Protein AF-Q3E7A8-F1 (afdb_monomer)

Organism: Saccharomyces cerevisiae (strain ATCC 204508 / S288c) (NCBI:txid559292)

Secondary structure (DSSP, 8-state):
-----S---B-TTT-PBPEEEEEETTEEEEE---TTT-TTTTSS-GGGG-EE--HHHHHHHHHHHHHHHT--

GO terms:
  GO:0005634 nucleus (C, HDA)
  GO:0005737 cytoplasm (C, HDA)

Nearest PDB structures (foldseek):
  8hl5-assembly1_S27A  TM=3.865E-01  e=2.863E+00  Sulfolobus acidocaldarius DSM 639
  7ut1-assembly1_g  TM=3.139E-01  e=3.996E+00  Mouse mammary tumor virus
  7aoh-assembly1_I  TM=2.575E-01  e=6.815E+00  Vaccinia virus GLV-1h68

Radius of gyration: 14.22 Å; Cα contacts (8 Å, |Δi|>4): 70; chains: 1; bounding box: 30×40×35 Å

Foldseek 3Di:
DPPPDPPPQADPQPRAGWDWADDDVQWTATAHPDPPRGPPVVDPPRVVRIDGHDPVRVVVVVVV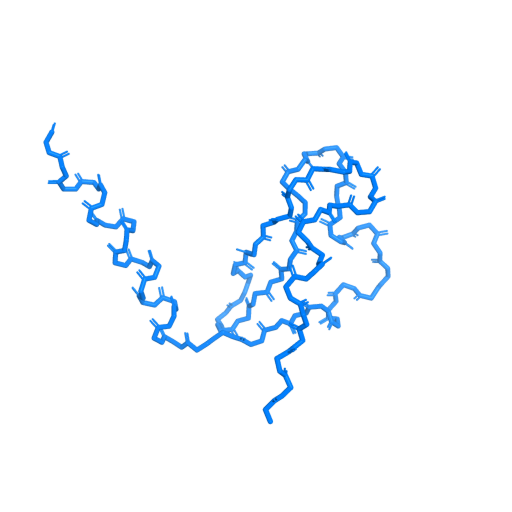VVVVVPPD

Solvent-accessible surface area (backbone atoms only — not comparable to full-atom values): 4521 Å² total; per-residue (Å²): 133,85,80,71,73,84,77,70,49,49,30,93,86,76,64,46,66,42,43,81,41,78,79,51,94,50,28,25,33,67,28,40,79,50,90,85,68,44,40,47,74,77,48,93,67,46,75,78,53,54,38,81,44,57,68,66,59,54,49,53,54,53,49,53,62,51,59,64,67,70,60,130

pLDDT: mean 83.09, std 14.51, range [39.31, 93.19]

Sequence (72 aa):
MSDKPDSQVFCPNCNERLQKCLVQQNYAIIICPSLVCGYPFNQREVLENLTYVDDNDVLKVAKKRLSSRSKP

Structure (mmCIF, N/CA/C/O backbone):
data_AF-Q3E7A8-F1
#
_entry.id   AF-Q3E7A8-F1
#
loop_
_atom_site.group_PDB
_atom_site.id
_atom_site.type_symbol
_atom_site.label_atom_id
_atom_site.label_alt_id
_atom_site.label_comp_id
_atom_site.label_asym_id
_atom_site.label_entity_id
_atom_site.label_seq_id
_atom_site.pdbx_PDB_ins_code
_atom_site.Cartn_x
_atom_site.Cartn_y
_atom_site.Cartn_z
_atom_site.occupancy
_atom_site.B_iso_or_equiv
_atom_site.auth_seq_id
_atom_site.auth_comp_id
_atom_site.auth_asym_id
_atom_site.auth_atom_id
_atom_site.pdbx_PDB_model_num
ATOM 1 N N . MET A 1 1 ? -6.604 -5.578 -22.332 1.00 39.31 1 MET A N 1
ATOM 2 C CA . MET A 1 1 ? -6.085 -4.781 -21.204 1.00 39.31 1 MET A CA 1
ATOM 3 C C . MET A 1 1 ? -7.245 -4.604 -20.251 1.00 39.31 1 MET A C 1
ATOM 5 O O . MET A 1 1 ? -8.171 -3.881 -20.578 1.00 39.31 1 MET A O 1
ATOM 9 N N . SER A 1 2 ? -7.294 -5.396 -19.183 1.00 41.75 2 SER A N 1
ATOM 10 C CA . SER A 1 2 ? -8.386 -5.313 -18.214 1.00 41.75 2 SER A CA 1
ATOM 11 C C . SER A 1 2 ? -7.995 -4.283 -17.165 1.00 41.75 2 SER A C 1
ATOM 13 O O . SER A 1 2 ? -7.377 -4.638 -16.162 1.00 41.75 2 SER A O 1
ATOM 15 N N . ASP A 1 3 ? -8.310 -3.015 -17.428 1.00 45.78 3 ASP A N 1
ATOM 16 C CA . ASP A 1 3 ? -8.357 -1.964 -16.413 1.00 45.78 3 ASP A CA 1
ATOM 17 C C . ASP A 1 3 ? -9.409 -2.375 -15.375 1.00 45.78 3 ASP A C 1
ATOM 19 O O . ASP A 1 3 ? -10.598 -2.081 -15.505 1.00 45.78 3 ASP A O 1
ATOM 23 N N . LYS A 1 4 ? -9.003 -3.173 -14.379 1.00 46.06 4 LYS A N 1
ATOM 24 C CA . LYS A 1 4 ? -9.866 -3.468 -13.236 1.00 46.06 4 LYS A CA 1
ATOM 25 C C . LYS A 1 4 ? -10.176 -2.126 -12.573 1.00 46.06 4 LYS A C 1
ATOM 27 O O . LYS A 1 4 ? -9.244 -1.369 -12.304 1.00 46.06 4 LYS A O 1
ATOM 32 N N . PRO A 1 5 ? -11.461 -1.817 -12.360 1.00 45.69 5 PRO A N 1
ATOM 33 C CA . PRO A 1 5 ? -11.877 -0.494 -11.953 1.00 45.69 5 PRO A CA 1
ATOM 34 C C . PRO A 1 5 ? -11.215 -0.158 -10.621 1.00 45.69 5 PRO A C 1
ATOM 36 O O . PRO A 1 5 ? -11.209 -0.966 -9.692 1.00 45.69 5 PRO A O 1
ATOM 39 N N . ASP A 1 6 ? -10.689 1.059 -10.551 1.00 54.62 6 ASP A N 1
ATOM 40 C CA . ASP A 1 6 ? -10.138 1.770 -9.390 1.00 54.62 6 ASP A C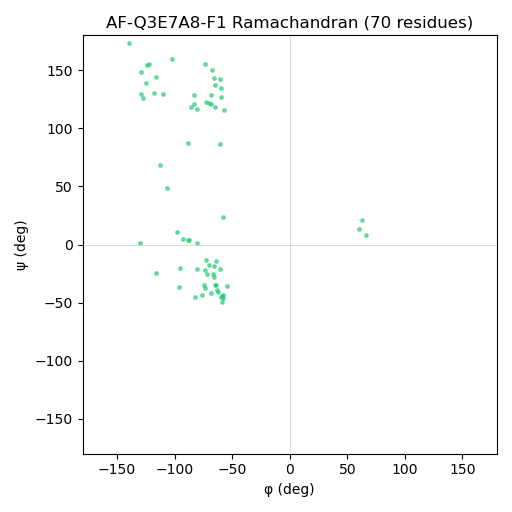A 1
ATOM 41 C C . ASP A 1 6 ? -11.170 1.921 -8.237 1.00 54.62 6 ASP A C 1
ATOM 43 O O . ASP A 1 6 ? -11.131 2.858 -7.450 1.00 54.62 6 ASP A O 1
ATOM 47 N N . SER A 1 7 ? -12.186 1.055 -8.162 1.00 52.19 7 SER A N 1
ATOM 48 C CA . SER A 1 7 ? -13.437 1.267 -7.434 1.00 52.19 7 SER A CA 1
ATOM 49 C C . SER A 1 7 ? -13.489 0.623 -6.052 1.00 52.19 7 SER A C 1
ATOM 51 O O . SER A 1 7 ? -14.544 0.623 -5.427 1.00 52.19 7 SER A O 1
ATOM 53 N N . GLN A 1 8 ? -12.373 0.132 -5.517 1.00 61.12 8 GLN A N 1
ATOM 54 C CA . GLN A 1 8 ? -12.249 -0.076 -4.071 1.00 61.12 8 GLN A CA 1
ATOM 55 C C . GLN A 1 8 ? -11.207 0.885 -3.514 1.00 61.12 8 GLN A C 1
ATOM 57 O O . GLN A 1 8 ? -10.120 0.509 -3.092 1.00 61.12 8 GLN A O 1
ATOM 62 N N . VAL A 1 9 ? -11.560 2.172 -3.541 1.00 82.19 9 VAL A N 1
ATOM 63 C CA . VAL A 1 9 ? -10.786 3.232 -2.881 1.00 82.19 9 VAL A CA 1
ATOM 64 C C . VAL A 1 9 ? -10.971 3.178 -1.362 1.00 82.19 9 VAL A C 1
ATOM 66 O O . VAL A 1 9 ? -10.119 3.675 -0.633 1.00 82.19 9 VAL A O 1
ATOM 69 N N . PHE A 1 10 ? -12.057 2.575 -0.872 1.00 91.94 10 PHE A N 1
ATOM 70 C CA . PHE A 1 10 ? -12.418 2.553 0.545 1.00 91.94 10 PHE A CA 1
ATOM 71 C C . PHE A 1 10 ? -12.408 1.141 1.126 1.00 91.94 10 PHE A C 1
ATOM 73 O O . PHE A 1 10 ? -12.760 0.168 0.462 1.00 91.94 10 PHE A O 1
ATOM 80 N N . CYS A 1 11 ? -11.989 1.051 2.385 1.00 90.31 11 CYS A N 1
ATOM 81 C CA . CYS A 1 11 ? -11.904 -0.184 3.139 1.00 90.31 11 CYS A CA 1
ATOM 82 C C . CYS A 1 11 ? -13.312 -0.720 3.427 1.00 90.31 11 CYS A C 1
ATOM 84 O O . CYS A 1 11 ? -14.115 0.015 4.005 1.00 90.31 11 CYS A O 1
ATOM 86 N N . PRO A 1 12 ? -13.613 -1.996 3.133 1.00 89.31 12 PRO A N 1
ATOM 87 C CA . PRO A 1 12 ? -14.934 -2.566 3.403 1.00 89.31 12 PRO A CA 1
ATOM 88 C C . PRO A 1 12 ? -15.263 -2.666 4.903 1.00 89.31 12 PRO A C 1
ATOM 90 O O . PRO A 1 12 ? -16.430 -2.778 5.260 1.00 89.31 12 PRO A O 1
ATOM 93 N N . ASN A 1 13 ? -14.254 -2.612 5.782 1.00 89.75 13 ASN A N 1
ATOM 94 C CA . ASN A 1 13 ? -14.429 -2.835 7.221 1.00 89.75 13 ASN A CA 1
ATOM 95 C C . ASN A 1 13 ? -14.581 -1.534 8.026 1.00 89.75 13 ASN A C 1
ATOM 97 O O . ASN A 1 13 ? -15.324 -1.505 9.001 1.00 89.75 13 ASN A O 1
ATOM 101 N N . CYS A 1 14 ? -13.863 -0.468 7.658 1.00 92.31 14 CYS A N 1
ATOM 102 C CA . CYS A 1 14 ? -13.868 0.802 8.402 1.00 92.31 14 CYS A CA 1
ATOM 103 C C . CYS A 1 14 ? -14.115 2.038 7.529 1.00 92.31 14 CYS A C 1
ATOM 105 O O . CYS A 1 14 ? -14.105 3.155 8.038 1.00 92.31 14 CYS A O 1
ATOM 107 N N . ASN A 1 15 ? -14.321 1.857 6.221 1.00 90.81 15 ASN A N 1
ATOM 108 C CA . ASN A 1 15 ? -14.554 2.929 5.252 1.00 90.81 15 ASN A CA 1
ATOM 109 C C . ASN A 1 15 ? -13.412 3.963 5.126 1.00 90.81 15 ASN A C 1
ATOM 111 O O . ASN A 1 15 ? -13.584 5.013 4.512 1.00 90.81 15 ASN A O 1
ATOM 115 N N . GLU A 1 16 ? -12.222 3.680 5.667 1.00 91.56 16 GLU A N 1
ATOM 116 C CA . GLU A 1 16 ? -11.032 4.502 5.432 1.00 91.56 16 GLU A CA 1
ATOM 117 C C . GLU A 1 16 ? -10.478 4.307 4.018 1.00 91.56 16 GLU A C 1
ATOM 119 O O . GLU A 1 16 ? -10.653 3.258 3.398 1.00 91.56 16 GLU A O 1
ATOM 124 N N . ARG A 1 17 ? -9.757 5.310 3.508 1.00 93.19 17 ARG A N 1
ATOM 125 C CA . ARG A 1 17 ? -9.149 5.241 2.178 1.00 93.19 17 ARG A CA 1
ATOM 126 C C . ARG A 1 17 ? -8.023 4.206 2.148 1.00 93.19 17 ARG A C 1
ATOM 128 O O . ARG A 1 17 ? -7.038 4.333 2.872 1.00 93.19 17 ARG A O 1
ATOM 135 N N . LEU A 1 18 ? -8.158 3.214 1.277 1.00 92.81 18 LEU A N 1
ATOM 136 C CA . LEU A 1 18 ? -7.153 2.1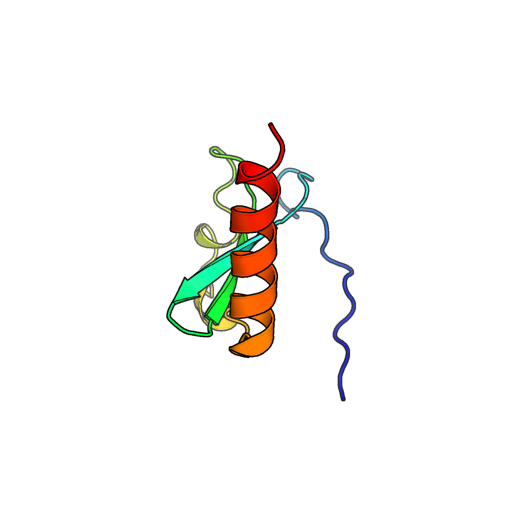89 1.047 1.00 92.81 18 LEU A CA 1
ATOM 137 C C . LEU A 1 18 ? -5.902 2.779 0.387 1.00 92.81 18 LEU A C 1
ATOM 139 O O . LEU A 1 18 ? -5.955 3.760 -0.360 1.00 92.81 18 LEU A O 1
ATOM 143 N N . GLN A 1 19 ? -4.762 2.160 0.672 1.00 91.56 19 GLN A N 1
ATOM 144 C CA . GLN A 1 19 ? -3.459 2.544 0.149 1.00 91.56 19 GLN A CA 1
ATOM 145 C C . GLN A 1 19 ? -2.798 1.352 -0.536 1.00 91.56 19 GLN A C 1
ATOM 147 O O . GLN A 1 19 ? -2.841 0.230 -0.039 1.00 91.56 19 GLN A O 1
ATOM 152 N N . LYS A 1 20 ? -2.155 1.598 -1.679 1.00 89.94 20 LYS A N 1
ATOM 153 C CA . LYS A 1 20 ? -1.327 0.598 -2.357 1.00 89.94 20 LYS A CA 1
ATOM 154 C C . LYS A 1 20 ? 0.079 0.628 -1.767 1.00 89.94 20 LYS A C 1
ATOM 156 O O . LYS A 1 20 ? 0.777 1.637 -1.882 1.00 89.94 20 LYS A O 1
ATOM 161 N N . CYS A 1 21 ? 0.501 -0.484 -1.178 1.00 89.94 21 CYS A N 1
ATOM 162 C CA . CYS A 1 21 ? 1.790 -0.622 -0.513 1.00 89.94 21 CYS A CA 1
ATOM 163 C C . CYS A 1 21 ? 2.638 -1.690 -1.197 1.00 89.94 21 CYS A C 1
ATOM 165 O O . CYS A 1 21 ? 2.173 -2.802 -1.430 1.00 89.94 21 CYS A O 1
ATOM 167 N N . LEU A 1 22 ? 3.891 -1.352 -1.509 1.00 91.25 22 LEU A N 1
ATOM 168 C CA . LEU A 1 22 ? 4.877 -2.308 -2.009 1.00 91.25 22 LEU A CA 1
ATOM 169 C C . LEU A 1 22 ? 5.320 -3.209 -0.848 1.00 91.25 22 LEU A C 1
ATOM 171 O O . LEU A 1 22 ? 5.784 -2.694 0.168 1.00 91.25 22 LEU A O 1
ATOM 175 N N . VAL A 1 23 ? 5.162 -4.524 -0.997 1.00 89.38 23 VAL A N 1
ATOM 176 C CA . VAL A 1 23 ? 5.474 -5.516 0.054 1.00 89.38 23 VAL A CA 1
ATOM 177 C C . VAL A 1 23 ? 6.602 -6.463 -0.338 1.00 89.38 23 VAL A C 1
ATOM 179 O O . VAL A 1 23 ? 7.290 -6.983 0.535 1.00 89.38 23 VAL A O 1
ATOM 182 N N . GLN A 1 24 ? 6.832 -6.656 -1.637 1.00 86.62 24 GLN A N 1
ATOM 183 C CA . GLN A 1 24 ? 7.975 -7.391 -2.180 1.00 86.62 24 GLN A CA 1
ATOM 184 C C . GLN A 1 24 ? 8.505 -6.671 -3.426 1.00 86.62 24 GLN A C 1
ATOM 186 O O . GLN A 1 24 ? 7.898 -5.706 -3.899 1.00 86.62 24 GLN A O 1
ATOM 191 N N . GLN A 1 25 ? 9.631 -7.136 -3.976 1.00 88.44 25 GLN A N 1
ATOM 192 C CA . GLN A 1 25 ? 10.139 -6.628 -5.250 1.00 88.44 25 GLN A CA 1
ATOM 193 C C . GLN A 1 25 ? 9.069 -6.816 -6.329 1.00 88.44 25 GLN A C 1
ATOM 195 O O . GLN A 1 25 ? 8.695 -7.941 -6.645 1.00 88.44 25 GLN A O 1
ATOM 200 N N . ASN A 1 26 ? 8.570 -5.704 -6.864 1.00 91.19 26 ASN A N 1
ATOM 201 C CA . ASN A 1 26 ? 7.567 -5.664 -7.927 1.00 91.19 26 ASN A CA 1
ATOM 202 C C . ASN A 1 26 ? 6.210 -6.271 -7.568 1.00 91.19 26 ASN A C 1
ATOM 204 O O . ASN A 1 26 ? 5.423 -6.559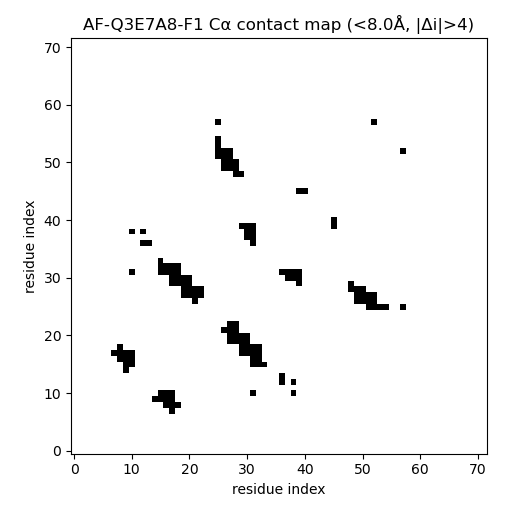 -8.461 1.00 91.19 26 ASN A O 1
ATOM 208 N N . TYR A 1 27 ? 5.887 -6.394 -6.277 1.00 92.50 27 TYR A N 1
ATOM 209 C CA . TYR A 1 27 ? 4.542 -6.751 -5.827 1.00 92.50 27 TYR A CA 1
ATOM 210 C C . TYR A 1 27 ? 4.040 -5.782 -4.767 1.00 92.50 27 TYR A C 1
ATOM 212 O O . TYR A 1 27 ? 4.700 -5.503 -3.760 1.00 92.50 27 TYR A O 1
ATOM 220 N N . ALA A 1 28 ? 2.831 -5.286 -4.994 1.00 92.25 28 ALA A N 1
ATOM 221 C CA . ALA A 1 28 ? 2.114 -4.431 -4.073 1.00 92.25 28 ALA A CA 1
ATOM 222 C C . ALA A 1 28 ? 0.768 -5.037 -3.699 1.00 92.25 28 ALA A C 1
ATOM 224 O O . ALA A 1 28 ? 0.174 -5.792 -4.461 1.00 92.25 28 ALA A O 1
ATOM 225 N N . ILE A 1 29 ? 0.265 -4.646 -2.542 1.00 91.81 29 ILE A N 1
ATOM 226 C CA . ILE A 1 29 ? -1.043 -5.037 -2.035 1.00 91.81 29 ILE A CA 1
ATOM 227 C C . ILE A 1 29 ? -1.804 -3.787 -1.605 1.00 91.81 29 ILE A C 1
ATOM 229 O O . ILE A 1 29 ? -1.209 -2.780 -1.209 1.00 91.81 29 ILE A O 1
ATOM 233 N N . ILE A 1 30 ? -3.125 -3.833 -1.732 1.00 91.12 30 ILE A N 1
ATOM 234 C CA . ILE A 1 30 ? -4.013 -2.787 -1.235 1.00 91.12 30 ILE A CA 1
ATOM 235 C C . ILE A 1 30 ? -4.270 -3.050 0.244 1.00 91.12 30 ILE A C 1
ATOM 237 O O . ILE A 1 30 ? -4.784 -4.109 0.579 1.00 91.12 30 ILE A O 1
ATOM 241 N N . ILE A 1 31 ? -3.927 -2.098 1.111 1.00 91.81 31 ILE A N 1
ATOM 242 C CA . ILE A 1 31 ? -4.089 -2.201 2.565 1.00 91.81 31 ILE A CA 1
ATOM 243 C C . ILE A 1 31 ? -4.914 -1.053 3.125 1.00 91.81 31 ILE A C 1
ATOM 245 O O . ILE A 1 31 ? -4.952 0.047 2.568 1.00 91.81 31 ILE A O 1
ATOM 249 N N . CYS A 1 32 ? -5.556 -1.301 4.259 1.00 92.44 32 CYS A N 1
ATOM 250 C CA . CYS A 1 32 ? -6.128 -0.243 5.068 1.00 92.44 32 CYS A CA 1
ATOM 251 C C . CYS A 1 32 ? -5.033 0.362 5.963 1.00 92.44 32 CYS A C 1
ATOM 253 O O . CYS A 1 32 ? -4.354 -0.389 6.663 1.00 92.44 32 CYS A O 1
ATOM 255 N N . PRO A 1 33 ? -4.853 1.696 5.967 1.00 90.38 33 PRO A N 1
ATOM 256 C CA . PRO A 1 33 ? -3.862 2.351 6.824 1.00 90.38 33 PRO A CA 1
ATOM 257 C C . PRO A 1 33 ? -4.265 2.358 8.308 1.00 90.38 33 PRO A C 1
ATOM 259 O O . PRO A 1 33 ? -3.436 2.652 9.168 1.00 90.38 33 PRO A O 1
ATOM 262 N N . SER A 1 34 ? -5.524 2.037 8.615 1.00 91.69 34 SER A N 1
ATOM 263 C CA . SER A 1 34 ? -6.045 1.978 9.976 1.00 91.69 34 SER A CA 1
ATOM 264 C C . SER A 1 34 ? -5.362 0.876 10.786 1.00 91.69 34 SER A C 1
ATOM 266 O O . SER A 1 34 ? -5.512 -0.314 10.488 1.00 91.69 34 SER A O 1
ATOM 268 N N . LEU A 1 35 ? -4.675 1.267 11.863 1.00 88.25 35 LEU A N 1
ATOM 269 C CA . LEU A 1 35 ? -3.961 0.348 12.762 1.00 88.25 35 LEU A CA 1
ATOM 270 C C . LEU A 1 35 ? -4.882 -0.678 13.440 1.00 88.25 35 LEU A C 1
ATOM 272 O O . LEU A 1 35 ? -4.412 -1.721 13.884 1.00 88.25 35 LEU A O 1
ATOM 276 N N . VAL A 1 36 ? -6.184 -0.389 13.518 1.00 91.94 36 VAL A N 1
ATOM 277 C CA . VAL A 1 36 ? -7.186 -1.257 14.153 1.00 91.94 36 VAL A CA 1
ATOM 278 C C . VAL A 1 36 ? -7.915 -2.170 13.165 1.00 91.94 36 VAL A C 1
ATOM 280 O O . VAL A 1 36 ? -8.487 -3.173 13.577 1.00 91.94 36 VAL A O 1
ATOM 283 N N . CYS A 1 37 ? -7.913 -1.854 11.866 1.00 91.81 37 CYS A N 1
ATOM 284 C CA . CYS A 1 37 ? -8.699 -2.602 10.885 1.00 91.81 37 CYS A CA 1
ATOM 285 C C . CYS A 1 37 ? -8.000 -3.882 10.414 1.00 91.81 37 CYS A C 1
ATOM 287 O O . CYS A 1 37 ? -8.652 -4.913 10.244 1.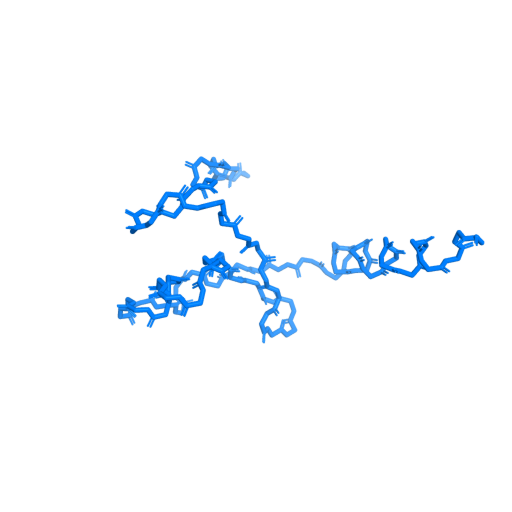00 91.81 37 CYS A O 1
ATOM 289 N N . GLY A 1 38 ? -6.703 -3.791 10.107 1.00 89.12 38 GLY A N 1
ATOM 290 C CA . GLY A 1 38 ? -5.912 -4.913 9.598 1.00 89.12 38 GLY A CA 1
ATOM 291 C C . GLY A 1 38 ? -6.295 -5.427 8.202 1.00 89.12 38 GLY A C 1
ATOM 292 O O . GLY A 1 38 ? -5.766 -6.454 7.793 1.00 89.12 38 GLY A O 1
ATOM 293 N N . TYR A 1 39 ? -7.182 -4.766 7.450 1.00 91.06 39 TYR A N 1
ATOM 294 C CA . TYR A 1 39 ? -7.503 -5.179 6.076 1.00 91.06 39 TYR A CA 1
ATOM 295 C C . TYR A 1 39 ? -6.277 -5.041 5.151 1.00 91.06 39 TYR A C 1
ATOM 297 O O . TYR A 1 39 ? -5.610 -4.002 5.202 1.00 91.06 39 TYR A O 1
ATOM 305 N N . PRO A 1 40 ? -5.997 -6.014 4.261 1.00 90.69 40 PRO A N 1
ATOM 306 C CA . PRO A 1 40 ? -6.702 -7.280 4.034 1.00 90.69 40 PRO A CA 1
ATOM 307 C C . PRO A 1 40 ? -6.116 -8.451 4.840 1.00 90.69 40 PRO A C 1
ATOM 309 O O . PRO A 1 40 ? -6.552 -9.579 4.669 1.00 90.69 40 PRO A O 1
ATOM 312 N N . PHE A 1 41 ? -5.136 -8.225 5.718 1.00 89.06 41 PHE A N 1
ATOM 313 C CA . PHE A 1 41 ? -4.454 -9.269 6.500 1.00 89.06 41 PHE A CA 1
ATOM 314 C C . PHE A 1 41 ? -5.356 -10.021 7.486 1.00 89.06 41 PHE A C 1
ATOM 316 O O . PHE A 1 41 ? -4.984 -11.080 7.983 1.00 89.06 41 PHE A O 1
ATOM 323 N N . ASN A 1 42 ? -6.547 -9.492 7.762 1.00 85.31 42 ASN A N 1
ATOM 324 C CA . ASN A 1 42 ? -7.591 -10.187 8.507 1.00 85.31 42 ASN A CA 1
ATOM 325 C C . ASN A 1 42 ? -8.409 -11.180 7.650 1.00 85.31 42 ASN A C 1
ATOM 327 O O . ASN A 1 42 ? -9.338 -11.802 8.165 1.00 85.31 42 ASN A O 1
ATOM 331 N N . GLN A 1 43 ? -8.086 -11.337 6.363 1.00 85.12 43 GLN A N 1
ATOM 332 C CA . GLN A 1 43 ? -8.708 -12.291 5.443 1.00 85.12 43 GLN A CA 1
ATOM 333 C C . GLN A 1 43 ? -7.814 -13.522 5.227 1.00 85.12 43 GLN A C 1
ATOM 335 O O . GLN A 1 43 ? -6.610 -13.481 5.459 1.00 85.12 43 GLN A O 1
ATOM 340 N N . ARG A 1 44 ? -8.399 -14.637 4.767 1.00 80.69 44 ARG A N 1
ATOM 341 C CA . ARG A 1 44 ? -7.650 -15.885 4.511 1.00 80.69 44 ARG A CA 1
ATOM 342 C C . ARG A 1 44 ? -6.786 -15.819 3.245 1.00 80.69 44 ARG A C 1
ATOM 344 O O . ARG A 1 44 ? -5.695 -16.376 3.230 1.00 80.69 44 ARG A O 1
ATOM 351 N N . GLU A 1 45 ? -7.245 -15.116 2.213 1.00 81.69 45 GLU A N 1
ATOM 352 C CA . GLU A 1 45 ? -6.668 -15.129 0.856 1.00 81.69 45 GLU A CA 1
ATOM 353 C C . GLU A 1 45 ? -5.895 -13.833 0.547 1.00 81.69 45 GLU A C 1
ATOM 355 O O . GLU A 1 45 ? -6.069 -13.180 -0.477 1.00 81.69 45 GLU A O 1
ATOM 360 N N . VAL A 1 46 ? -5.013 -13.422 1.461 1.00 82.25 46 VAL A N 1
ATOM 361 C CA . VAL A 1 46 ? -4.247 -12.165 1.335 1.00 82.25 46 VAL A CA 1
ATOM 362 C C . VAL A 1 46 ? -3.332 -12.168 0.109 1.00 82.25 46 VAL A C 1
ATOM 364 O O . VAL A 1 46 ? -3.204 -11.155 -0.576 1.00 82.25 46 VAL A O 1
ATOM 367 N N . LEU A 1 47 ? -2.689 -13.308 -0.161 1.00 80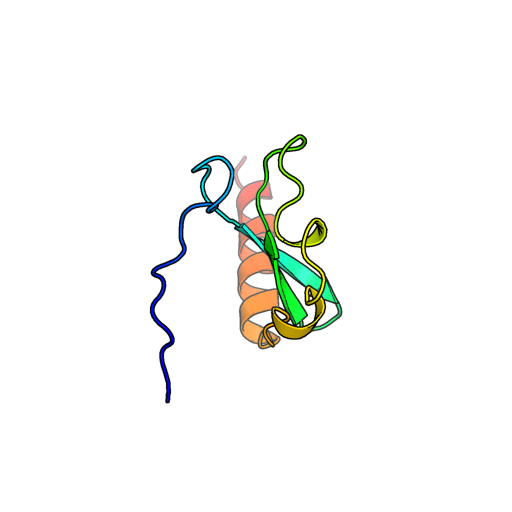.31 47 LEU A N 1
ATOM 368 C CA . LEU A 1 47 ? -1.688 -13.439 -1.223 1.00 80.31 47 LEU A CA 1
ATOM 369 C C . LEU A 1 47 ? -2.292 -13.286 -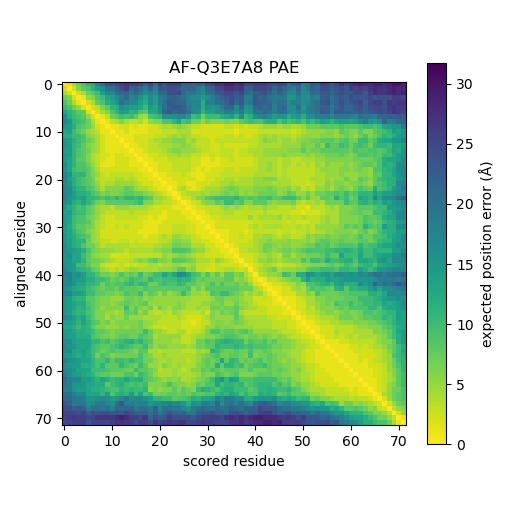2.623 1.00 80.31 47 LEU A C 1
ATOM 371 O O . LEU A 1 47 ? -1.599 -12.841 -3.533 1.00 80.31 47 LEU A O 1
ATOM 375 N N . GLU A 1 48 ? -3.584 -13.575 -2.787 1.00 80.31 48 GLU A N 1
ATOM 376 C CA . GLU A 1 48 ? -4.295 -13.401 -4.059 1.00 80.31 48 GLU A CA 1
ATOM 377 C C . GLU A 1 48 ? -4.497 -11.922 -4.422 1.00 80.31 48 GLU A C 1
ATOM 379 O O . GLU A 1 48 ? -4.707 -11.581 -5.585 1.00 80.31 48 GLU A O 1
ATOM 384 N N . ASN A 1 49 ? -4.357 -11.025 -3.441 1.00 79.62 49 ASN A N 1
ATOM 385 C CA . ASN A 1 49 ? -4.440 -9.579 -3.632 1.00 79.62 49 ASN A CA 1
ATOM 386 C C . ASN A 1 49 ? -3.088 -8.935 -3.991 1.00 79.62 49 ASN A C 1
ATOM 388 O O . ASN A 1 49 ? -3.001 -7.707 -4.114 1.00 79.62 49 ASN A O 1
ATOM 392 N N . LEU A 1 50 ? -2.025 -9.732 -4.165 1.00 88.19 50 LEU A N 1
ATOM 393 C CA . LEU A 1 50 ? -0.748 -9.236 -4.668 1.00 88.19 50 LEU A CA 1
ATOM 394 C C . LEU A 1 50 ? -0.880 -8.858 -6.143 1.00 88.19 50 LEU A C 1
ATOM 396 O O . LEU A 1 50 ? -1.205 -9.664 -7.009 1.00 88.19 50 LEU A O 1
ATOM 400 N N . THR A 1 51 ? -0.588 -7.598 -6.433 1.00 90.50 51 THR A N 1
ATOM 401 C CA . THR A 1 51 ? -0.576 -7.041 -7.780 1.00 90.50 51 THR A CA 1
ATOM 402 C C . THR A 1 51 ? 0.856 -6.735 -8.179 1.00 90.50 51 THR A C 1
ATOM 404 O O . THR A 1 51 ? 1.566 -6.036 -7.451 1.00 90.50 51 THR A O 1
ATOM 407 N N . TYR A 1 52 ? 1.264 -7.212 -9.353 1.00 92.00 52 TYR A N 1
ATOM 408 C CA . TYR A 1 52 ? 2.556 -6.858 -9.928 1.00 92.00 52 TYR A CA 1
ATOM 409 C C . TYR A 1 52 ? 2.659 -5.339 -10.158 1.00 92.00 52 TYR A C 1
ATOM 411 O O . TYR A 1 52 ? 1.684 -4.678 -10.528 1.00 92.00 52 TYR A O 1
ATOM 419 N N . VAL A 1 53 ? 3.838 -4.776 -9.921 1.00 91.94 53 VAL A N 1
ATOM 420 C CA . VAL A 1 53 ? 4.158 -3.367 -10.156 1.00 91.94 53 VAL A CA 1
ATOM 421 C C . VAL A 1 53 ? 5.417 -3.302 -11.000 1.00 91.94 53 VAL A C 1
ATOM 423 O O . VAL A 1 53 ? 6.437 -3.866 -10.622 1.00 91.94 53 VAL A O 1
ATOM 426 N N . ASP A 1 54 ? 5.338 -2.594 -12.122 1.00 92.69 54 ASP A N 1
ATOM 427 C CA . ASP A 1 54 ? 6.475 -2.382 -13.011 1.00 92.69 54 ASP A CA 1
ATOM 428 C C . ASP A 1 54 ? 7.569 -1.538 -12.333 1.00 92.69 54 ASP A C 1
ATOM 430 O O . ASP A 1 54 ? 7.273 -0.576 -11.611 1.00 92.69 54 ASP A O 1
ATOM 434 N N . ASP A 1 55 ? 8.835 -1.859 -12.606 1.00 92.81 55 ASP A N 1
ATOM 435 C CA . ASP A 1 55 ? 9.994 -1.150 -12.051 1.00 92.81 55 ASP A CA 1
ATOM 436 C C . ASP A 1 55 ? 9.926 0.363 -12.323 1.00 92.81 55 ASP A C 1
ATOM 438 O O . ASP A 1 55 ? 10.286 1.170 -11.462 1.00 92.81 55 ASP A O 1
ATOM 442 N N . ASN A 1 56 ? 9.408 0.788 -13.482 1.00 92.94 56 ASN A N 1
ATOM 443 C CA . ASN A 1 56 ? 9.271 2.208 -13.799 1.00 92.94 56 ASN A CA 1
ATOM 444 C C . ASN A 1 56 ? 8.302 2.912 -12.848 1.00 92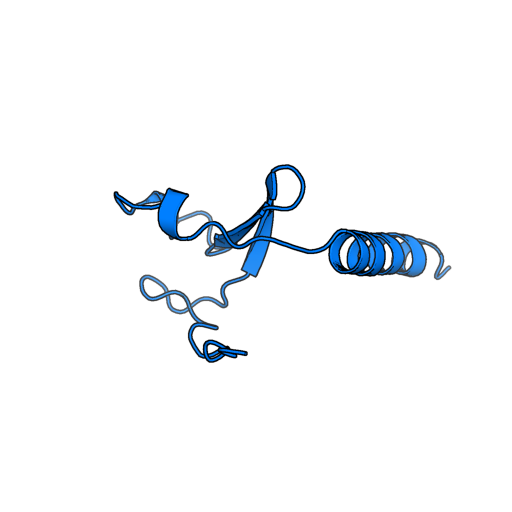.94 56 ASN A C 1
ATOM 446 O O . ASN A 1 56 ? 8.517 4.075 -12.502 1.00 92.94 56 ASN A O 1
ATOM 450 N N . ASP A 1 57 ? 7.244 2.238 -12.402 1.00 89.75 57 ASP A N 1
ATOM 451 C CA . ASP A 1 57 ? 6.295 2.810 -11.450 1.00 89.75 57 ASP A CA 1
ATOM 452 C C . ASP A 1 57 ? 6.890 2.877 -10.042 1.00 89.75 57 ASP A C 1
ATOM 454 O O . ASP A 1 57 ? 6.725 3.892 -9.353 1.00 89.75 57 ASP A O 1
ATOM 458 N N . VAL A 1 58 ? 7.676 1.869 -9.653 1.00 90.19 58 VAL A N 1
ATOM 459 C CA . VAL A 1 58 ? 8.475 1.907 -8.419 1.00 90.19 58 VAL A CA 1
ATOM 460 C C . VAL A 1 58 ? 9.441 3.100 -8.447 1.00 90.19 58 VAL A C 1
ATOM 462 O O . VAL A 1 58 ? 9.456 3.915 -7.517 1.00 90.19 58 VAL A O 1
ATOM 465 N N . LEU A 1 59 ? 10.187 3.272 -9.543 1.00 90.94 59 LEU A N 1
ATOM 466 C CA . LEU A 1 59 ? 11.136 4.373 -9.733 1.00 90.94 59 LEU A CA 1
ATOM 467 C C . LEU A 1 59 ? 10.449 5.745 -9.753 1.00 90.94 59 LEU A C 1
ATOM 469 O O . LEU A 1 59 ? 10.957 6.694 -9.149 1.00 90.94 59 LEU A O 1
ATOM 473 N N . LYS A 1 60 ? 9.272 5.874 -10.378 1.00 90.94 60 LYS A N 1
ATOM 474 C CA . LYS A 1 60 ? 8.478 7.118 -10.356 1.00 90.94 60 LYS A CA 1
ATOM 475 C C . LYS A 1 60 ? 8.109 7.521 -8.930 1.00 90.94 60 LYS A C 1
ATOM 477 O O . LYS A 1 60 ? 8.226 8.696 -8.575 1.00 90.94 60 LYS A O 1
ATOM 482 N N . VAL A 1 61 ? 7.665 6.572 -8.104 1.00 88.12 61 VAL A N 1
ATOM 483 C CA . VAL A 1 61 ? 7.309 6.838 -6.701 1.00 88.12 61 VAL A CA 1
ATOM 484 C C . VAL A 1 61 ? 8.553 7.180 -5.879 1.00 88.12 61 VAL A C 1
ATOM 486 O O . VAL A 1 61 ? 8.521 8.135 -5.100 1.00 88.12 61 VAL A O 1
ATOM 489 N N . ALA A 1 62 ? 9.666 6.472 -6.086 1.00 88.12 62 ALA A N 1
ATOM 490 C CA . ALA A 1 62 ? 10.941 6.779 -5.439 1.00 88.12 62 ALA A CA 1
ATOM 491 C C . ALA A 1 62 ? 11.429 8.199 -5.781 1.00 88.12 62 ALA A C 1
ATOM 493 O O . ALA A 1 62 ? 11.764 8.972 -4.881 1.00 88.12 62 ALA A O 1
ATOM 494 N N . LYS A 1 63 ? 11.366 8.590 -7.061 1.00 91.69 63 LYS A N 1
ATOM 495 C CA . LYS A 1 63 ? 11.705 9.945 -7.517 1.00 91.69 63 LYS A CA 1
ATOM 496 C C . LYS A 1 63 ? 10.856 11.005 -6.817 1.00 91.69 63 LYS A C 1
ATOM 498 O O . LYS A 1 63 ? 11.408 11.977 -6.314 1.00 91.69 63 LYS A O 1
ATOM 503 N N . LYS A 1 64 ? 9.537 10.798 -6.708 1.00 90.12 64 LYS A N 1
ATOM 504 C CA . LYS A 1 64 ? 8.636 11.725 -5.995 1.00 90.12 64 LYS A CA 1
ATOM 505 C C . LYS A 1 64 ? 9.049 11.931 -4.532 1.00 90.12 64 LYS A C 1
ATOM 507 O O . LYS A 1 64 ? 9.074 13.071 -4.079 1.00 90.12 64 LYS A O 1
ATOM 512 N N . ARG A 1 65 ? 9.415 10.855 -3.821 1.00 86.38 65 ARG A N 1
ATOM 513 C CA . ARG A 1 65 ? 9.863 10.910 -2.412 1.00 86.38 65 ARG A CA 1
ATOM 514 C C . ARG A 1 65 ? 11.174 11.681 -2.232 1.00 86.38 65 ARG A C 1
ATOM 516 O O . ARG A 1 65 ? 11.359 12.351 -1.218 1.00 86.38 65 ARG A O 1
ATOM 523 N N . LEU A 1 66 ? 12.082 11.584 -3.202 1.00 90.25 66 LEU A N 1
ATOM 524 C CA . LEU A 1 66 ? 13.354 12.308 -3.182 1.00 90.25 66 LEU A CA 1
ATOM 525 C C . LEU A 1 66 ? 13.165 13.785 -3.549 1.00 90.25 66 LEU A C 1
ATOM 527 O O . LEU A 1 66 ? 13.684 14.654 -2.855 1.00 90.25 66 LEU A O 1
ATOM 531 N N . SER A 1 67 ? 12.356 14.087 -4.570 1.00 89.06 67 SER A N 1
ATOM 532 C CA . SER A 1 67 ? 12.087 15.467 -4.997 1.00 89.06 67 SER A CA 1
ATOM 533 C C . SER A 1 67 ? 11.324 16.295 -3.958 1.00 89.06 67 SER A C 1
ATOM 535 O O . SER A 1 67 ? 11.480 17.514 -3.916 1.00 89.06 67 SER A O 1
ATOM 537 N N . SER A 1 68 ? 10.512 15.665 -3.101 1.00 80.81 68 SER A N 1
ATOM 538 C CA . SER A 1 68 ? 9.850 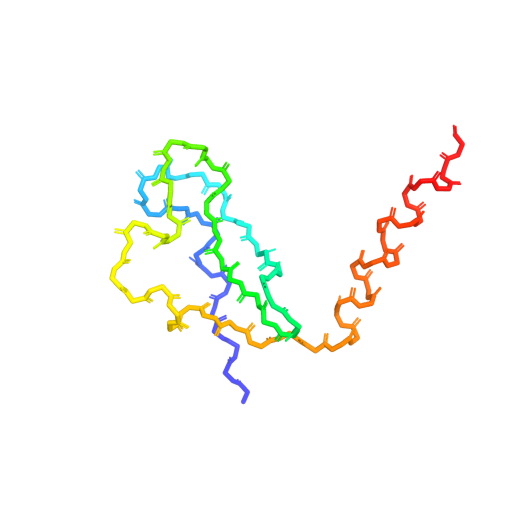16.367 -1.994 1.00 80.81 68 SER A CA 1
ATOM 539 C C . SER A 1 68 ? 10.811 16.764 -0.872 1.00 80.81 68 SER A C 1
ATOM 541 O O . SER A 1 68 ? 10.528 17.722 -0.167 1.00 80.81 68 SER A O 1
ATOM 543 N N . ARG A 1 69 ? 11.945 16.063 -0.710 1.00 69.12 69 ARG A N 1
ATOM 544 C CA . ARG A 1 69 ? 12.982 16.421 0.277 1.00 69.12 69 ARG A CA 1
ATOM 545 C C . ARG A 1 69 ? 13.905 17.539 -0.196 1.00 69.12 69 ARG A C 1
ATOM 547 O O . ARG A 1 69 ? 14.540 18.174 0.630 1.00 69.12 69 ARG A O 1
ATOM 554 N N . SER A 1 70 ? 13.996 17.765 -1.504 1.00 64.75 70 SER A N 1
ATOM 555 C CA . SER A 1 70 ? 14.840 18.813 -2.087 1.00 64.75 70 SER A CA 1
ATOM 556 C C . SER A 1 70 ? 14.152 20.177 -2.189 1.00 64.75 70 SER A C 1
ATOM 558 O O . SER A 1 70 ? 14.738 21.097 -2.753 1.00 64.75 70 SER A O 1
ATOM 560 N N . LYS A 1 71 ? 12.914 20.325 -1.694 1.00 58.16 71 LYS A N 1
ATOM 561 C CA . LYS A 1 71 ? 12.326 21.654 -1.503 1.00 58.16 71 LYS A CA 1
ATOM 562 C C . LYS A 1 71 ? 12.881 22.237 -0.190 1.00 58.16 71 LYS A C 1
ATOM 564 O O . LYS A 1 71 ? 12.653 21.597 0.835 1.00 58.16 71 LYS A O 1
ATOM 569 N N . PRO A 1 72 ? 13.637 23.352 -0.245 1.00 52.62 72 PRO A N 1
ATOM 570 C CA . PRO A 1 72 ? 14.141 24.046 0.943 1.00 52.62 72 PRO A CA 1
ATOM 571 C C . PRO A 1 72 ? 12.988 24.544 1.819 1.00 52.62 72 PRO A C 1
ATOM 573 O O . PRO A 1 72 ? 13.199 24.600 3.048 1.00 52.62 72 PRO A O 1
#

Mean predicted aligned error: 8.75 Å